Protein AF-A0A534V9Y1-F1 (afdb_monomer)

Sequence (86 aa):
MARSIESTTKRPRISVDVEPALRRRLRLAAAKRDVTVQRYVLQAIEEQLKEDLGDDAEAMMALTAKADPVLAELWDNPRDAAYDRL

Foldseek 3Di:
DDDDDPPPPDDDDDDDDDDPVVVVVLCVVCVVVVHDSVVSVVVVVVVVCCVVCPPCNVVCVPVDCVNDVVVVVVVPDPVCVVVVVD

pLDDT: mean 75.55, std 18.18, range [39.16, 98.12]

Mean predicted aligned error: 14.76 Å

Secondary structure (DSSP, 8-state):
---------PPPP------HHHHHHHHHHHHHTT--HHHHHHHHHHHHHHHHH-TTHHHHHTT-TTT-HHHHHHH--TTGGGTTT-

Solvent-accessible surface area (backbone atoms only — not comparable to full-atom values): 5492 Å² total; per-residue (Å²): 136,82,80,80,79,80,74,78,75,75,79,84,84,84,87,78,92,69,57,71,70,54,53,51,51,47,46,53,55,12,56,77,69,78,43,52,53,68,58,41,53,51,49,52,50,53,54,48,49,42,70,76,50,40,90,54,41,64,41,60,72,41,96,38,51,90,58,35,74,75,51,26,63,68,66,68,41,81,76,58,65,70,60,79,77,114

Nearest PDB structures (foldseek):
  1bdv-assembly1_B  TM=8.146E-01  e=1.360E-01  Lederbergvirus P22
  6gts-assembly1_C-2  TM=6.517E-01  e=3.082E-01  Escherichia coli

Radius of gyration: 20.84 Å; Cα contacts (8 Å, |Δi|>4): 30; chains: 1; bounding box: 53×34×44 Å

Structure (mmCIF, N/CA/C/O backbone):
data_AF-A0A534V9Y1-F1
#
_entry.id   AF-A0A534V9Y1-F1
#
loop_
_atom_site.group_PDB
_atom_site.id
_atom_site.type_symbol
_atom_site.label_atom_id
_atom_site.label_alt_id
_atom_site.label_comp_id
_atom_site.label_asym_id
_atom_site.label_entity_id
_atom_site.label_seq_id
_atom_site.pdbx_PDB_ins_code
_atom_site.Cartn_x
_atom_site.Cartn_y
_atom_site.Cartn_z
_atom_site.occupancy
_atom_site.B_iso_or_equiv
_atom_site.auth_seq_id
_atom_site.auth_comp_id
_atom_site.auth_asym_id
_atom_site.auth_atom_id
_atom_site.pdbx_PDB_model_num
ATOM 1 N N . MET A 1 1 ? 30.685 25.784 -8.766 1.00 39.16 1 MET A N 1
ATOM 2 C CA . MET A 1 1 ? 29.868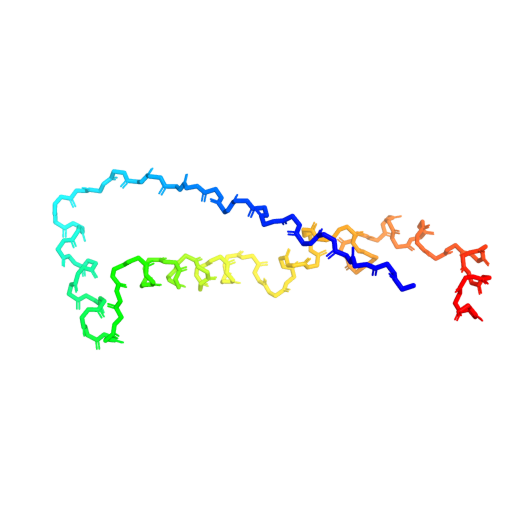 24.821 -7.994 1.00 39.16 1 MET A CA 1
ATOM 3 C C . MET A 1 1 ? 28.400 25.155 -8.223 1.00 39.16 1 MET A C 1
ATOM 5 O O . MET A 1 1 ? 27.901 26.094 -7.616 1.00 39.16 1 MET A O 1
ATOM 9 N N . ALA A 1 2 ? 27.740 24.479 -9.165 1.00 41.50 2 ALA A N 1
ATOM 10 C CA . ALA A 1 2 ? 26.318 24.685 -9.430 1.00 41.50 2 ALA A CA 1
ATOM 11 C C . ALA A 1 2 ? 25.501 23.842 -8.439 1.00 41.50 2 ALA A C 1
ATOM 13 O O . ALA A 1 2 ? 25.707 22.634 -8.350 1.00 41.50 2 ALA A O 1
ATOM 14 N N . ARG A 1 3 ? 24.613 24.475 -7.661 1.00 51.38 3 ARG A N 1
ATOM 15 C CA . ARG A 1 3 ? 23.593 23.755 -6.887 1.00 51.38 3 ARG A CA 1
ATOM 16 C C . ARG A 1 3 ? 22.519 23.295 -7.863 1.00 51.38 3 ARG A C 1
ATOM 18 O O . ARG A 1 3 ? 21.839 24.136 -8.446 1.00 51.38 3 ARG A O 1
ATOM 25 N N . SER A 1 4 ? 22.376 21.987 -8.026 1.00 47.94 4 SER A N 1
ATOM 26 C CA . SER A 1 4 ? 21.227 21.399 -8.704 1.00 47.94 4 SER A CA 1
ATOM 27 C C . SER A 1 4 ? 19.960 21.771 -7.938 1.00 47.94 4 SER A C 1
ATOM 29 O O . SER A 1 4 ? 19.844 21.521 -6.739 1.00 47.94 4 SER A O 1
ATOM 31 N N . ILE A 1 5 ? 19.031 22.423 -8.627 1.00 55.81 5 ILE A N 1
ATOM 32 C CA . ILE A 1 5 ? 17.692 22.704 -8.126 1.00 55.81 5 ILE A CA 1
ATOM 33 C C . ILE A 1 5 ? 16.929 21.390 -8.283 1.00 55.81 5 ILE A C 1
ATOM 35 O O . ILE A 1 5 ? 16.482 21.068 -9.381 1.00 55.81 5 ILE A O 1
ATOM 39 N N . GLU A 1 6 ? 16.822 20.596 -7.217 1.00 52.06 6 GLU A N 1
ATOM 40 C CA . GLU A 1 6 ? 15.855 19.499 -7.176 1.00 52.06 6 GLU A CA 1
ATOM 41 C C . GLU A 1 6 ? 14.456 20.117 -7.269 1.00 52.06 6 GLU A C 1
ATOM 43 O O . GLU A 1 6 ? 13.881 20.593 -6.287 1.00 52.06 6 GLU A O 1
ATOM 48 N N . SER A 1 7 ? 13.903 20.164 -8.479 1.00 55.16 7 SER A N 1
ATOM 49 C CA . SER A 1 7 ? 12.481 20.400 -8.662 1.00 55.16 7 SER A CA 1
ATOM 50 C C . SER A 1 7 ? 11.760 19.237 -7.992 1.00 55.16 7 SER A C 1
ATOM 52 O O . SER A 1 7 ? 11.808 18.107 -8.475 1.00 55.16 7 SER A O 1
ATOM 54 N N . THR A 1 8 ? 11.114 19.496 -6.858 1.00 57.22 8 THR A N 1
ATOM 55 C CA . THR A 1 8 ? 10.262 18.518 -6.183 1.00 57.22 8 THR A CA 1
ATOM 56 C C . THR A 1 8 ? 9.029 18.287 -7.058 1.00 57.22 8 THR A C 1
ATOM 58 O O . THR A 1 8 ? 7.983 18.914 -6.889 1.00 57.22 8 THR A O 1
ATOM 61 N N . THR A 1 9 ? 9.158 17.444 -8.085 1.00 63.19 9 THR A N 1
ATOM 62 C CA . THR A 1 9 ? 8.051 17.108 -8.981 1.00 63.19 9 THR A CA 1
ATOM 63 C C . THR A 1 9 ? 6.940 16.524 -8.120 1.00 63.19 9 THR A C 1
ATOM 65 O O . THR A 1 9 ? 7.077 15.447 -7.535 1.00 63.19 9 THR A O 1
ATOM 68 N N . LYS A 1 10 ? 5.865 17.300 -7.939 1.00 70.06 10 LYS A N 1
ATOM 69 C CA . LYS A 1 10 ? 4.759 16.949 -7.047 1.00 70.06 10 LYS A CA 1
ATOM 70 C C . LYS A 1 10 ? 4.194 15.605 -7.495 1.00 70.06 10 LYS A C 1
ATOM 72 O O . LYS A 1 10 ? 3.730 15.486 -8.625 1.00 70.06 10 LYS A O 1
ATOM 77 N N . ARG A 1 11 ? 4.215 14.606 -6.606 1.00 76.44 11 ARG A N 1
ATOM 78 C CA . ARG A 1 11 ? 3.614 13.297 -6.889 1.00 76.44 11 ARG A CA 1
ATOM 79 C C . ARG A 1 11 ? 2.125 13.491 -7.217 1.00 76.44 11 ARG A C 1
ATOM 81 O O . ARG A 1 11 ? 1.432 14.137 -6.418 1.00 76.44 11 ARG A O 1
ATOM 88 N N . PRO A 1 12 ? 1.630 12.982 -8.358 1.00 82.25 12 PRO A N 1
ATOM 89 C CA . PRO A 1 12 ? 0.223 13.107 -8.714 1.00 82.25 12 PRO A CA 1
ATOM 90 C C . PRO A 1 12 ? -0.646 12.403 -7.663 1.00 82.25 12 PRO A C 1
ATOM 92 O O . PRO A 1 12 ? -0.287 11.348 -7.140 1.00 82.25 12 PRO A O 1
ATOM 95 N N . ARG A 1 13 ? -1.780 13.017 -7.309 1.00 85.00 13 ARG A N 1
ATOM 96 C CA . ARG A 1 13 ? -2.746 12.445 -6.362 1.00 85.00 13 ARG A CA 1
ATOM 97 C C . ARG A 1 13 ? -3.776 11.632 -7.133 1.00 85.00 13 ARG A C 1
ATOM 99 O O . ARG A 1 13 ? -4.365 12.147 -8.076 1.00 85.00 13 ARG A O 1
ATOM 106 N N . ILE A 1 14 ? -4.020 10.405 -6.687 1.00 84.88 14 ILE A N 1
ATOM 107 C CA . ILE 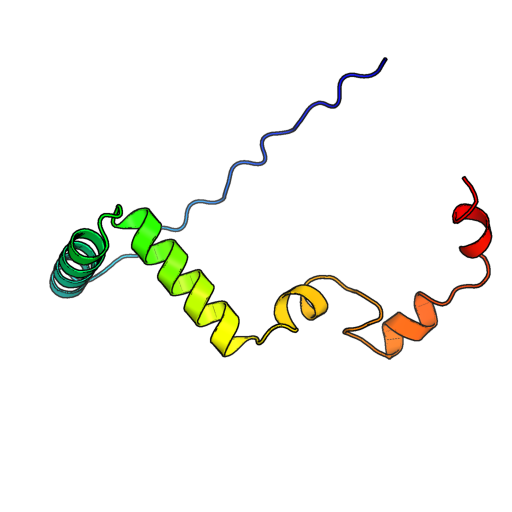A 1 14 ? -5.076 9.539 -7.211 1.00 84.88 14 ILE A CA 1
ATOM 108 C C . ILE A 1 14 ? -6.154 9.433 -6.131 1.00 84.88 14 ILE A C 1
ATOM 110 O O . ILE A 1 14 ? -5.866 9.025 -5.004 1.00 84.88 14 ILE A O 1
ATOM 114 N N . SER A 1 15 ? -7.380 9.830 -6.469 1.00 88.50 15 SER A N 1
ATOM 115 C CA . SER A 1 15 ? -8.562 9.670 -5.618 1.00 88.50 15 SER A CA 1
ATOM 116 C C . SER A 1 15 ? -9.387 8.512 -6.159 1.00 88.50 15 SER A C 1
ATOM 118 O O . SER A 1 15 ? -9.771 8.535 -7.325 1.00 88.50 15 SER A O 1
ATOM 120 N N . VAL A 1 16 ? -9.644 7.509 -5.323 1.00 89.19 16 VAL A N 1
ATOM 121 C CA . VAL A 1 16 ? -10.445 6.335 -5.686 1.00 89.19 16 VAL A CA 1
ATOM 122 C C . VAL A 1 16 ? -11.626 6.256 -4.737 1.00 89.19 16 VAL A C 1
ATOM 124 O O . VAL 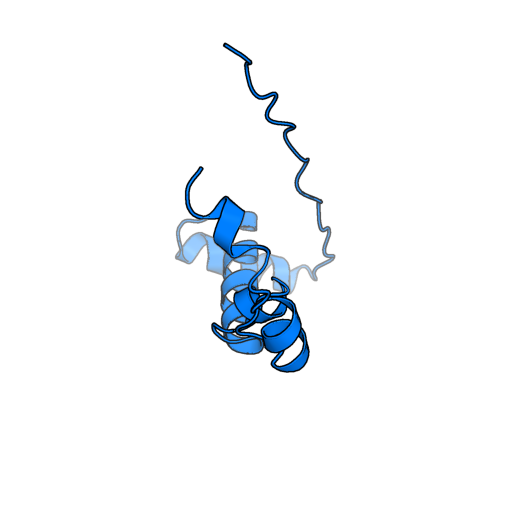A 1 16 ? -11.442 6.114 -3.524 1.00 89.19 16 VAL A O 1
ATOM 127 N N . ASP A 1 17 ? -12.830 6.337 -5.290 1.00 94.19 17 ASP A N 1
ATOM 128 C CA . ASP A 1 17 ? -14.045 6.099 -4.527 1.00 94.19 17 ASP 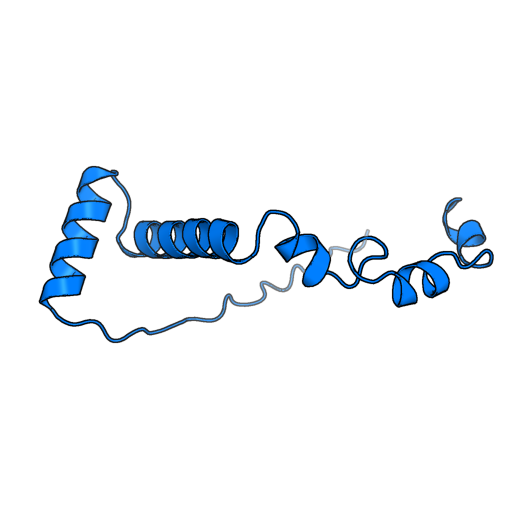A CA 1
ATOM 129 C C . ASP A 1 17 ? -14.180 4.603 -4.250 1.00 94.19 17 ASP A C 1
ATOM 131 O O . ASP A 1 17 ? -14.112 3.764 -5.148 1.00 94.19 17 ASP A O 1
ATOM 135 N N . VAL A 1 18 ? -14.344 4.262 -2.975 1.00 93.12 18 VAL A N 1
ATOM 136 C CA . VAL A 1 18 ? -14.455 2.877 -2.518 1.00 93.12 18 VAL A CA 1
ATOM 137 C C . VAL A 1 18 ? -15.701 2.704 -1.676 1.00 93.12 18 VAL A C 1
ATOM 139 O O . VAL A 1 18 ? -16.041 3.551 -0.845 1.00 93.12 18 VAL A O 1
ATOM 142 N N . GLU A 1 19 ? -16.356 1.557 -1.830 1.00 97.19 19 GLU A N 1
ATOM 143 C CA . GLU A 1 19 ? -17.487 1.216 -0.980 1.00 97.19 19 GLU A CA 1
ATOM 144 C C . GLU A 1 19 ? -17.079 1.168 0.506 1.00 97.19 19 GLU A C 1
ATOM 146 O O . GLU A 1 19 ? -15.966 0.734 0.846 1.00 97.19 19 GLU A O 1
ATOM 151 N N . PRO A 1 20 ? -17.987 1.513 1.441 1.00 95.81 20 PRO A N 1
ATOM 152 C CA . PRO A 1 20 ? -17.696 1.472 2.874 1.0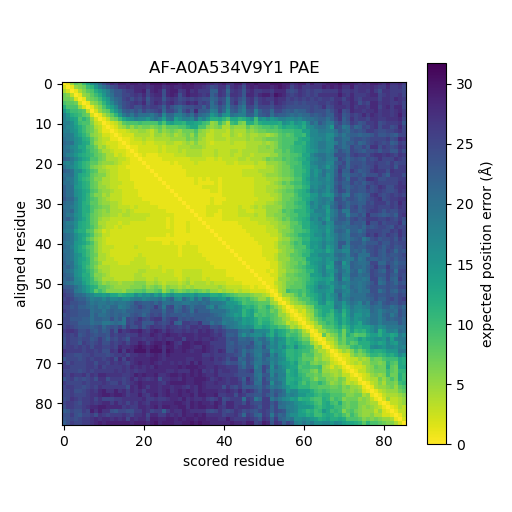0 95.81 20 PRO A CA 1
ATOM 153 C C . PRO A 1 20 ? -17.190 0.106 3.360 1.00 95.81 20 PRO A C 1
ATOM 155 O O . PRO A 1 20 ? -16.329 0.036 4.241 1.00 95.81 20 PRO A O 1
ATOM 158 N N . ALA A 1 21 ? -17.697 -0.986 2.779 1.00 96.88 21 ALA A N 1
ATOM 159 C CA . ALA A 1 21 ? -17.273 -2.346 3.100 1.00 96.88 21 ALA A CA 1
ATOM 160 C C . ALA A 1 21 ? -15.822 -2.624 2.674 1.00 96.88 21 ALA A C 1
ATOM 162 O O . ALA A 1 21 ? -15.083 -3.298 3.396 1.00 96.88 21 ALA A O 1
ATOM 163 N N . LEU A 1 22 ? -15.393 -2.095 1.526 1.00 96.19 22 LEU A N 1
ATOM 164 C CA . LEU A 1 22 ? -14.011 -2.203 1.065 1.00 96.19 22 LEU A CA 1
ATOM 165 C C . LEU A 1 22 ? -13.083 -1.357 1.941 1.00 96.19 22 LEU A C 1
ATOM 167 O O . LEU A 1 22 ? -12.070 -1.857 2.424 1.00 96.19 22 LEU A O 1
ATOM 171 N N . ARG A 1 23 ? -13.476 -0.119 2.265 1.00 95.50 23 ARG A N 1
ATOM 172 C CA . ARG A 1 23 ? -12.709 0.751 3.171 1.00 95.50 23 ARG A CA 1
ATOM 173 C C . ARG A 1 23 ? -12.455 0.103 4.536 1.00 95.50 23 ARG A C 1
ATOM 175 O O . ARG A 1 23 ? -11.361 0.227 5.086 1.00 95.50 23 ARG A O 1
ATOM 182 N N . ARG A 1 24 ? -13.452 -0.596 5.093 1.00 97.00 24 ARG A N 1
ATOM 183 C CA . ARG A 1 24 ? -13.306 -1.347 6.355 1.00 97.00 24 ARG A CA 1
ATOM 184 C C . ARG A 1 24 ? -12.277 -2.470 6.225 1.00 97.00 24 ARG A C 1
ATOM 186 O O . ARG A 1 24 ? -11.407 -2.581 7.085 1.00 97.00 24 ARG A O 1
ATOM 193 N N . ARG A 1 25 ? -12.344 -3.254 5.145 1.00 97.56 25 ARG A N 1
ATOM 194 C CA . ARG A 1 25 ? -11.387 -4.336 4.857 1.00 97.56 25 ARG A CA 1
ATOM 195 C C . ARG A 1 25 ? -9.961 -3.809 4.691 1.00 97.56 25 ARG A C 1
ATOM 197 O O . ARG A 1 25 ? -9.059 -4.334 5.336 1.00 97.56 25 ARG A O 1
ATOM 204 N N . LEU A 1 26 ? -9.776 -2.721 3.938 1.00 96.44 26 LEU A N 1
ATOM 205 C CA . LEU A 1 26 ? -8.477 -2.055 3.779 1.00 96.44 26 LEU A CA 1
ATOM 206 C C . LEU A 1 26 ? -7.895 -1.614 5.126 1.00 96.44 26 LEU A C 1
ATOM 208 O O . LEU A 1 26 ? -6.719 -1.834 5.398 1.00 96.44 26 LEU A O 1
ATOM 212 N N . ARG A 1 27 ? -8.723 -1.039 6.007 1.00 97.00 27 ARG A N 1
ATOM 213 C CA . ARG A 1 27 ? -8.280 -0.621 7.344 1.00 97.00 27 ARG A CA 1
ATOM 214 C C . ARG A 1 27 ? -7.858 -1.801 8.221 1.00 97.00 27 ARG A C 1
ATOM 216 O O . ARG A 1 27 ? -6.853 -1.691 8.914 1.00 97.00 27 ARG A O 1
ATOM 223 N N . LEU A 1 28 ? -8.603 -2.905 8.195 1.00 98.12 28 LEU A N 1
ATOM 224 C CA . LEU A 1 28 ? -8.247 -4.117 8.940 1.00 98.12 28 LEU A CA 1
ATOM 225 C C . LEU A 1 28 ? -6.937 -4.728 8.430 1.00 98.12 28 LEU A C 1
ATOM 227 O O . LEU A 1 28 ? -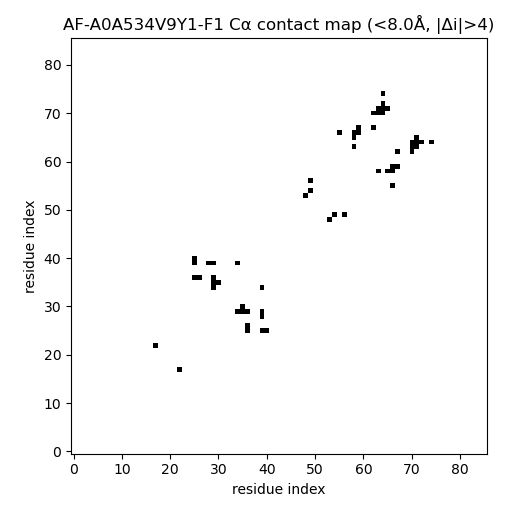6.079 -5.093 9.231 1.00 98.12 28 LEU A O 1
ATOM 231 N N . ALA A 1 29 ? -6.764 -4.805 7.110 1.00 97.50 29 ALA A N 1
ATOM 232 C CA . ALA A 1 29 ? -5.557 -5.353 6.503 1.00 97.50 29 ALA A CA 1
ATOM 233 C C . ALA A 1 29 ? -4.319 -4.486 6.789 1.00 97.50 29 ALA A C 1
ATOM 235 O O . ALA A 1 29 ? -3.274 -5.018 7.164 1.00 97.50 29 ALA A O 1
ATOM 236 N N . ALA A 1 30 ? -4.460 -3.161 6.697 1.00 97.56 30 ALA A N 1
ATOM 237 C CA . ALA A 1 30 ? -3.405 -2.213 7.039 1.00 97.56 30 ALA A CA 1
ATOM 238 C C . ALA A 1 30 ? -3.008 -2.311 8.523 1.00 97.56 30 ALA A C 1
ATOM 240 O O . ALA A 1 30 ? -1.823 -2.391 8.835 1.00 97.56 30 ALA A O 1
ATOM 241 N N . ALA A 1 31 ? -3.991 -2.410 9.427 1.00 97.69 31 ALA A N 1
ATOM 242 C CA . ALA A 1 31 ? -3.744 -2.592 10.858 1.00 97.69 31 ALA A CA 1
ATOM 243 C C . ALA A 1 31 ? -3.017 -3.911 11.164 1.00 97.69 31 ALA A C 1
ATOM 245 O O . ALA A 1 31 ? -2.091 -3.926 11.966 1.00 97.69 31 ALA A O 1
ATOM 246 N N . LYS A 1 32 ? -3.383 -5.011 10.491 1.00 97.81 32 LYS A N 1
ATOM 247 C CA . LYS A 1 32 ? -2.701 -6.308 10.642 1.00 97.81 32 LYS A CA 1
ATOM 248 C C . LYS A 1 32 ? -1.218 -6.244 10.248 1.00 97.81 32 LYS A C 1
ATOM 250 O O . LYS A 1 32 ? -0.425 -7.018 10.773 1.00 97.81 32 LYS A O 1
ATOM 255 N N . ARG A 1 33 ? -0.859 -5.356 9.316 1.00 95.62 33 ARG A N 1
ATOM 256 C CA . ARG A 1 33 ? 0.515 -5.151 8.828 1.00 95.62 33 ARG A CA 1
ATOM 257 C C . ARG A 1 33 ? 1.234 -3.967 9.499 1.00 95.62 33 ARG A C 1
ATOM 259 O O . ARG A 1 33 ? 2.338 -3.648 9.079 1.00 95.62 33 ARG A O 1
ATOM 266 N N . ASP A 1 34 ? 0.619 -3.324 10.495 1.00 96.81 34 ASP A N 1
ATOM 267 C CA . ASP A 1 34 ? 1.130 -2.126 11.185 1.00 96.81 34 ASP A CA 1
ATOM 268 C C . ASP A 1 34 ? 1.530 -0.973 10.239 1.00 96.81 34 ASP A C 1
ATOM 270 O O . ASP A 1 34 ? 2.552 -0.304 10.383 1.00 96.81 34 ASP A O 1
ATOM 274 N N . VAL A 1 35 ? 0.711 -0.742 9.209 1.00 97.50 35 VAL A N 1
ATOM 275 C CA . VAL A 1 35 ? 0.922 0.326 8.222 1.00 97.50 35 VAL A CA 1
ATOM 276 C C . VAL A 1 35 ? -0.317 1.202 8.076 1.00 97.50 35 VAL A C 1
ATOM 278 O O . VAL A 1 35 ? -1.439 0.824 8.418 1.00 97.50 35 VAL A O 1
ATOM 281 N N . THR A 1 36 ? -0.135 2.405 7.528 1.00 97.00 36 THR A N 1
ATOM 282 C CA . THR A 1 36 ? -1.265 3.271 7.179 1.00 97.00 36 THR A CA 1
ATOM 283 C C . THR A 1 36 ? -2.050 2.686 6.006 1.00 97.00 36 THR A C 1
ATOM 285 O O . THR A 1 36 ? -1.500 1.982 5.159 1.00 97.00 36 THR A O 1
ATOM 288 N N . VAL A 1 37 ? -3.338 3.029 5.902 1.00 94.31 37 VAL A N 1
ATOM 289 C CA . VAL A 1 37 ? -4.184 2.600 4.771 1.00 94.31 37 VAL A CA 1
ATOM 290 C C . VAL A 1 37 ? -3.592 3.048 3.433 1.00 94.31 37 VAL A C 1
ATOM 292 O O . VAL A 1 37 ? -3.589 2.276 2.485 1.00 94.31 37 VAL A O 1
ATOM 295 N N . GLN A 1 38 ? -3.044 4.265 3.365 1.00 93.50 38 GLN A N 1
ATOM 296 C CA . GLN A 1 38 ? -2.389 4.770 2.158 1.00 93.50 38 GLN A CA 1
ATOM 297 C C . GLN A 1 38 ? -1.194 3.897 1.758 1.00 93.50 38 GLN A C 1
ATOM 299 O O . GLN A 1 38 ? -1.090 3.510 0.599 1.00 93.50 38 GLN A O 1
ATOM 304 N N . ARG A 1 39 ? -0.305 3.579 2.710 1.00 94.62 39 ARG A N 1
ATOM 305 C CA . ARG A 1 39 ? 0.880 2.758 2.439 1.00 94.62 39 ARG A CA 1
ATOM 306 C C . ARG A 1 39 ? 0.495 1.338 2.045 1.00 94.62 39 ARG A C 1
ATOM 308 O O . ARG A 1 39 ? 1.061 0.814 1.100 1.00 94.62 39 ARG A O 1
ATOM 315 N N . TYR A 1 40 ? -0.492 0.760 2.725 1.00 96.06 40 TYR A N 1
ATOM 316 C CA . TYR A 1 40 ? -1.025 -0.555 2.385 1.00 96.06 40 TYR A CA 1
ATOM 317 C C . TYR A 1 40 ? -1.564 -0.604 0.951 1.00 96.06 40 TYR A C 1
ATOM 319 O O . TYR A 1 40 ? -1.235 -1.518 0.206 1.00 96.06 40 TYR A O 1
ATOM 327 N N . VAL A 1 41 ? -2.372 0.387 0.558 1.00 94.69 41 VAL A N 1
ATOM 328 C CA . VAL A 1 41 ? -2.945 0.456 -0.794 1.00 94.69 41 VAL A CA 1
ATOM 329 C C . VAL A 1 41 ? -1.851 0.625 -1.844 1.00 94.69 41 VAL A C 1
ATOM 331 O O . VAL A 1 41 ? -1.879 -0.076 -2.846 1.00 94.69 41 VAL A O 1
ATOM 334 N N . LEU A 1 42 ? -0.876 1.508 -1.609 1.00 93.56 42 LEU A N 1
ATOM 335 C CA . LEU A 1 42 ? 0.249 1.689 -2.529 1.00 93.56 42 LEU A CA 1
ATOM 336 C C . LEU A 1 42 ? 1.057 0.402 -2.703 1.00 93.56 42 LEU A C 1
ATOM 338 O O . LEU A 1 42 ? 1.283 -0.006 -3.833 1.00 93.56 42 LEU A O 1
ATOM 342 N N . GLN A 1 43 ? 1.409 -0.271 -1.606 1.00 94.31 43 GLN A N 1
ATOM 343 C CA . GLN A 1 43 ? 2.141 -1.538 -1.660 1.00 94.31 43 GLN A CA 1
ATOM 344 C C . GLN A 1 43 ? 1.355 -2.623 -2.394 1.00 94.31 43 GLN A C 1
ATOM 346 O O . GLN A 1 43 ? 1.920 -3.314 -3.226 1.00 94.31 43 GLN A O 1
ATOM 351 N N . ALA A 1 44 ? 0.051 -2.745 -2.132 1.00 94.44 44 ALA A N 1
ATOM 352 C CA . ALA A 1 44 ? -0.787 -3.721 -2.822 1.00 94.44 44 ALA A CA 1
ATOM 353 C C . ALA A 1 44 ? -0.864 -3.450 -4.334 1.00 94.44 44 ALA A C 1
ATOM 355 O O . ALA A 1 44 ? -0.864 -4.389 -5.121 1.00 94.44 44 ALA A O 1
ATOM 356 N N . ILE A 1 45 ? -0.913 -2.177 -4.742 1.00 93.06 45 ILE A N 1
ATOM 357 C CA . ILE A 1 45 ? -0.884 -1.793 -6.159 1.00 93.06 45 ILE A CA 1
ATOM 358 C C . ILE A 1 45 ? 0.487 -2.098 -6.772 1.00 93.06 45 I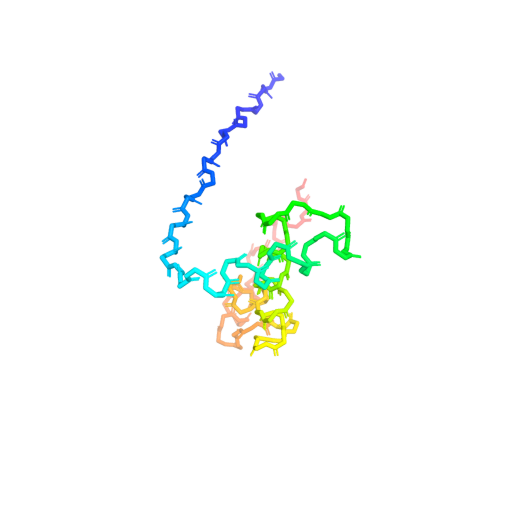LE A C 1
ATOM 360 O O . ILE A 1 45 ? 0.539 -2.658 -7.857 1.00 93.06 45 ILE A O 1
ATOM 364 N N . GLU A 1 46 ? 1.587 -1.754 -6.100 1.00 90.75 46 GLU A N 1
ATOM 365 C CA . GLU A 1 46 ? 2.952 -2.028 -6.575 1.00 90.75 46 GLU A CA 1
ATOM 366 C C . GLU A 1 46 ? 3.218 -3.536 -6.717 1.00 90.75 46 GLU A C 1
ATOM 368 O O . GLU A 1 46 ? 3.745 -3.968 -7.739 1.00 90.75 46 GLU A O 1
ATOM 373 N N . GLU A 1 47 ? 2.815 -4.336 -5.724 1.00 91.00 47 GLU A N 1
ATOM 374 C CA . GLU A 1 47 ? 2.903 -5.802 -5.748 1.00 91.00 47 GLU A CA 1
ATOM 375 C C . GLU A 1 47 ? 2.095 -6.376 -6.923 1.00 91.00 47 GLU A C 1
ATOM 377 O O . GLU A 1 47 ? 2.641 -7.135 -7.720 1.00 91.00 47 GLU A O 1
ATOM 382 N N . GLN A 1 48 ? 0.837 -5.949 -7.089 1.00 90.00 48 GLN A N 1
ATOM 383 C CA . GLN A 1 48 ? -0.010 -6.420 -8.188 1.00 90.00 48 GLN A CA 1
ATOM 384 C C . GLN A 1 48 ? 0.542 -6.014 -9.559 1.00 90.00 48 GLN A C 1
ATOM 386 O O . GLN A 1 48 ? 0.585 -6.833 -10.468 1.00 90.00 48 GLN A O 1
ATOM 391 N N . LEU A 1 49 ? 1.009 -4.771 -9.716 1.00 87.50 49 LEU A N 1
ATOM 392 C CA . LEU A 1 49 ? 1.601 -4.307 -10.974 1.00 87.50 49 LEU A CA 1
ATOM 393 C C . LEU A 1 49 ? 2.866 -5.086 -11.327 1.00 87.50 49 LEU A C 1
ATOM 395 O O . LEU A 1 49 ? 3.103 -5.356 -12.500 1.00 87.50 49 LEU A O 1
ATOM 399 N N . LYS A 1 50 ? 3.669 -5.455 -10.325 1.00 86.00 50 LYS A N 1
ATOM 400 C CA . LYS A 1 50 ? 4.844 -6.297 -10.534 1.00 86.00 50 LYS A CA 1
ATOM 401 C C . LYS A 1 50 ? 4.456 -7.693 -11.024 1.00 86.00 50 LYS A C 1
ATOM 403 O O . LYS A 1 50 ? 5.118 -8.231 -11.906 1.00 86.00 50 LYS A O 1
ATOM 408 N N . GLU A 1 51 ? 3.406 -8.280 -10.459 1.00 86.88 51 GLU A N 1
ATOM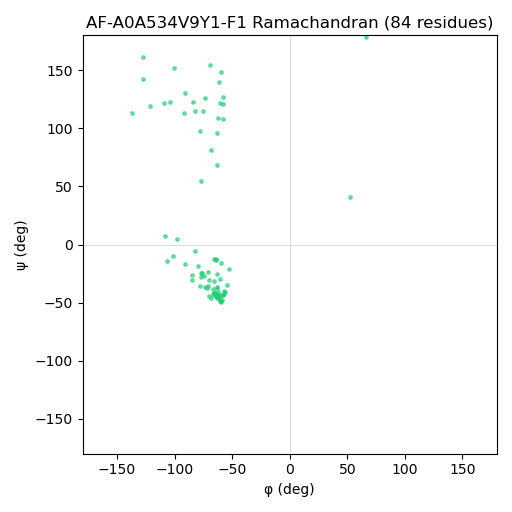 409 C CA . GLU A 1 51 ? 2.891 -9.580 -10.902 1.00 86.88 51 GLU A CA 1
ATOM 410 C C . GLU A 1 51 ? 2.304 -9.509 -12.320 1.00 86.88 51 GLU A C 1
ATOM 412 O O . GLU A 1 51 ? 2.584 -10.383 -13.138 1.00 86.88 51 GLU A O 1
ATOM 417 N N . ASP A 1 52 ? 1.547 -8.453 -12.627 1.00 82.38 52 ASP A N 1
ATOM 418 C CA . ASP A 1 52 ? 0.860 -8.284 -13.912 1.00 82.38 52 ASP A CA 1
ATOM 419 C C . ASP A 1 52 ? 1.824 -7.964 -15.067 1.00 82.38 52 ASP A C 1
ATOM 421 O O . ASP A 1 52 ? 1.617 -8.415 -16.194 1.00 82.38 52 ASP A O 1
ATOM 425 N N . LEU A 1 53 ? 2.861 -7.161 -14.805 1.00 79.56 53 LEU A N 1
ATOM 426 C CA . LEU A 1 53 ? 3.795 -6.669 -15.825 1.00 79.56 53 LEU A CA 1
ATOM 427 C C . LEU A 1 53 ? 5.135 -7.430 -15.846 1.00 79.56 53 LEU A C 1
ATOM 429 O O . LEU A 1 53 ? 5.924 -7.246 -16.773 1.00 79.56 53 LEU A O 1
ATOM 433 N N . GLY A 1 54 ? 5.401 -8.280 -14.849 1.00 72.50 54 GLY A N 1
ATOM 434 C CA . GLY A 1 54 ? 6.682 -8.968 -14.673 1.00 72.50 54 GLY A CA 1
ATOM 435 C C . GLY A 1 54 ? 7.852 -8.022 -14.351 1.00 72.50 54 GLY A C 1
ATOM 436 O O . GLY A 1 54 ? 7.708 -6.801 -14.307 1.00 72.50 54 GLY A O 1
ATOM 437 N N . ASP A 1 55 ? 9.053 -8.579 -14.145 1.00 65.50 55 ASP A N 1
ATOM 438 C CA . ASP A 1 55 ? 10.281 -7.782 -13.926 1.00 65.50 55 ASP A CA 1
ATOM 439 C C . ASP A 1 55 ? 10.688 -6.955 -15.172 1.00 65.50 55 ASP A C 1
ATOM 441 O O . ASP A 1 55 ? 11.513 -6.047 -15.076 1.00 65.50 55 ASP A O 1
ATOM 445 N N . ASP A 1 56 ? 10.089 -7.224 -16.336 1.00 58.72 56 ASP A N 1
ATOM 446 C CA . ASP A 1 56 ? 10.343 -6.494 -17.582 1.00 58.72 56 ASP A CA 1
ATOM 447 C C . ASP A 1 56 ? 9.553 -5.179 -17.685 1.00 58.72 56 ASP A C 1
ATOM 449 O O . ASP A 1 56 ? 9.798 -4.394 -18.595 1.00 58.72 56 ASP A O 1
ATOM 453 N N . ALA A 1 57 ? 8.650 -4.875 -16.748 1.00 55.88 57 ALA A N 1
ATOM 454 C CA . ALA A 1 57 ? 7.846 -3.649 -16.754 1.00 55.88 57 ALA A CA 1
ATOM 455 C C . ALA A 1 57 ? 8.692 -2.367 -16.775 1.00 55.88 57 ALA A C 1
ATOM 457 O O . ALA A 1 57 ? 8.398 -1.415 -17.498 1.00 55.88 57 ALA A O 1
ATOM 458 N N . GLU A 1 58 ? 9.761 -2.344 -15.977 1.00 55.62 58 GLU A N 1
ATOM 459 C CA . GLU A 1 58 ? 10.688 -1.215 -15.895 1.00 55.62 58 GLU A CA 1
ATOM 460 C C . GLU A 1 58 ? 11.533 -1.119 -17.172 1.00 55.62 58 GLU A C 1
ATOM 462 O O . GLU A 1 58 ? 11.767 -0.022 -17.678 1.00 55.62 58 GLU A O 1
ATOM 467 N N . ALA A 1 59 ? 11.893 -2.269 -17.753 1.00 53.47 59 ALA A N 1
ATOM 468 C CA . ALA A 1 59 ? 12.565 -2.353 -19.041 1.00 53.47 59 ALA A CA 1
ATOM 469 C C . ALA A 1 59 ? 11.650 -1.966 -20.211 1.00 53.47 59 ALA A C 1
ATOM 471 O O . ALA A 1 59 ? 12.167 -1.439 -21.176 1.00 53.47 59 ALA A O 1
ATOM 472 N N . MET A 1 60 ? 10.334 -2.191 -20.143 1.00 49.53 60 MET A N 1
ATOM 473 C CA . MET A 1 60 ? 9.360 -1.870 -21.197 1.00 49.53 60 MET A CA 1
ATOM 474 C C . MET A 1 60 ? 8.877 -0.412 -21.121 1.00 49.53 60 MET A C 1
ATOM 476 O O . MET A 1 60 ? 8.578 0.197 -22.147 1.00 49.53 60 MET A O 1
ATOM 480 N N . MET A 1 61 ? 8.827 0.171 -19.915 1.00 54.34 61 MET A N 1
ATOM 481 C CA . MET A 1 61 ? 8.548 1.599 -19.702 1.00 54.34 61 MET A CA 1
ATOM 482 C C . MET A 1 61 ? 9.764 2.487 -19.990 1.00 54.34 61 MET A C 1
ATOM 484 O O . MET A 1 61 ? 9.607 3.600 -20.498 1.00 54.34 61 MET A O 1
ATOM 488 N N . ALA A 1 62 ? 10.973 2.022 -19.680 1.00 53.94 62 ALA A N 1
ATOM 489 C CA . ALA A 1 62 ? 12.192 2.665 -20.139 1.00 53.94 62 ALA A CA 1
ATOM 490 C C . ALA A 1 62 ? 12.457 2.179 -21.566 1.00 53.94 62 ALA A C 1
ATOM 492 O O . ALA A 1 62 ? 12.701 1.004 -21.746 1.00 53.94 62 ALA A O 1
ATOM 493 N N . LEU A 1 63 ? 12.415 3.037 -22.587 1.00 54.78 63 LEU A N 1
ATOM 494 C CA . LEU A 1 63 ? 12.724 2.679 -23.986 1.00 54.78 63 LEU A CA 1
ATOM 495 C C . LEU A 1 63 ? 14.195 2.233 -24.147 1.00 54.78 63 LEU A C 1
ATOM 497 O O . LEU A 1 63 ? 15.025 2.944 -24.704 1.00 54.78 63 LEU A O 1
ATOM 501 N N . THR A 1 64 ? 14.540 1.084 -23.583 1.00 54.25 64 THR A N 1
AT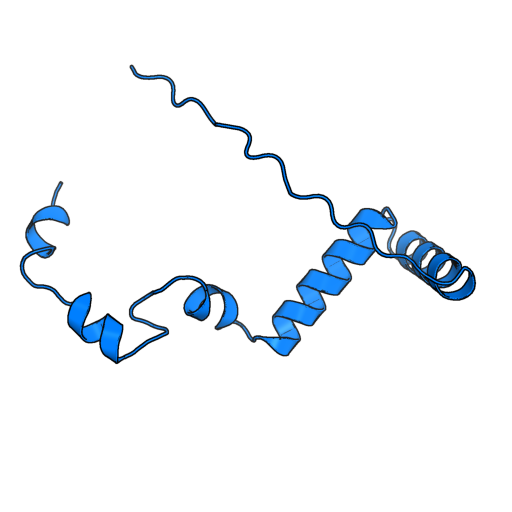OM 502 C CA . THR A 1 64 ? 15.885 0.533 -23.496 1.00 54.25 64 THR A CA 1
ATOM 503 C C . THR A 1 64 ? 16.056 -0.529 -24.567 1.00 54.25 64 THR A C 1
ATOM 505 O O . THR A 1 64 ? 15.110 -1.231 -24.924 1.00 54.25 64 THR A O 1
ATOM 508 N N . ALA A 1 65 ? 17.295 -0.711 -25.026 1.00 53.38 65 ALA A N 1
ATOM 509 C CA . ALA A 1 65 ? 17.664 -1.751 -25.988 1.00 53.38 65 ALA A CA 1
ATOM 510 C C . ALA A 1 65 ? 17.221 -3.170 -25.570 1.00 53.38 65 ALA A C 1
ATOM 512 O O . ALA A 1 65 ? 17.103 -4.060 -26.404 1.00 53.38 65 ALA A O 1
ATOM 513 N N . LYS A 1 66 ? 16.966 -3.401 -24.276 1.00 54.84 66 LYS A N 1
ATOM 514 C CA . LYS A 1 66 ? 16.529 -4.698 -23.752 1.00 54.84 66 LYS A CA 1
ATOM 515 C C . LYS A 1 66 ? 15.046 -4.995 -24.021 1.00 54.84 66 LYS A C 1
ATOM 517 O O . LYS A 1 66 ? 14.680 -6.165 -24.045 1.00 54.84 66 LYS A O 1
ATOM 522 N N . ALA A 1 67 ? 14.210 -3.974 -24.213 1.00 52.72 67 ALA A N 1
ATOM 523 C CA . ALA A 1 67 ? 12.762 -4.142 -24.350 1.00 52.72 67 ALA A CA 1
ATOM 524 C C . ALA A 1 67 ? 12.212 -3.960 -25.764 1.00 52.72 67 ALA A C 1
ATOM 526 O O . ALA A 1 67 ? 11.082 -4.370 -26.020 1.00 52.72 67 ALA A O 1
ATOM 527 N N . ASP A 1 68 ? 12.995 -3.399 -26.685 1.00 52.69 68 ASP A N 1
ATOM 528 C CA . ASP A 1 68 ? 12.623 -3.335 -28.096 1.00 52.69 68 ASP A CA 1
ATOM 529 C C . ASP A 1 68 ? 13.838 -3.673 -28.981 1.00 52.69 68 ASP A C 1
ATOM 531 O O . ASP A 1 68 ? 14.801 -2.898 -29.017 1.00 52.69 68 ASP A O 1
ATOM 535 N N . PRO A 1 69 ? 13.819 -4.809 -29.707 1.00 59.53 69 PRO A N 1
ATOM 536 C CA . PRO A 1 69 ? 14.918 -5.200 -30.584 1.00 59.53 69 PRO A CA 1
ATOM 537 C C . PRO A 1 69 ? 15.142 -4.217 -31.744 1.00 59.53 69 PRO A C 1
ATOM 539 O O . PRO A 1 69 ? 16.268 -4.104 -32.217 1.00 59.53 69 PRO A O 1
ATOM 542 N N . VAL A 1 70 ? 14.122 -3.464 -32.175 1.00 65.00 70 VAL A N 1
ATOM 543 C CA . VAL A 1 70 ? 14.272 -2.423 -33.208 1.00 65.00 70 VAL A CA 1
ATOM 544 C C . VAL A 1 70 ? 15.002 -1.201 -32.644 1.00 65.00 70 VAL A C 1
ATOM 546 O O . VAL A 1 70 ? 15.828 -0.597 -33.325 1.00 65.00 70 VAL A O 1
ATOM 549 N N . LEU A 1 71 ? 14.748 -0.845 -31.380 1.00 59.50 71 LEU A N 1
ATOM 550 C CA . LEU A 1 71 ? 15.487 0.229 -30.707 1.00 59.50 71 LEU A CA 1
ATOM 551 C C . LEU A 1 71 ? 16.891 -0.203 -30.281 1.00 59.50 71 LEU A C 1
ATOM 553 O O . LEU A 1 71 ? 17.767 0.651 -30.174 1.00 59.50 71 LEU A O 1
ATOM 557 N N . ALA A 1 72 ? 17.131 -1.501 -30.076 1.00 65.31 72 ALA A N 1
ATOM 558 C CA . ALA A 1 72 ? 18.461 -2.029 -29.788 1.00 65.31 72 ALA A CA 1
ATOM 559 C C . ALA A 1 72 ? 19.459 -1.716 -30.913 1.00 65.31 72 ALA A C 1
ATOM 561 O O . ALA A 1 72 ? 20.559 -1.247 -30.633 1.00 65.31 72 ALA A O 1
ATOM 562 N N . GLU A 1 73 ? 19.051 -1.886 -32.174 1.00 62.50 73 GLU A N 1
ATOM 563 C CA . GLU A 1 73 ? 19.875 -1.540 -33.343 1.00 62.50 73 GLU A CA 1
ATOM 564 C C . GLU A 1 73 ? 20.139 -0.031 -33.451 1.00 62.50 73 GLU A C 1
ATOM 566 O O . GLU A 1 73 ? 21.195 0.387 -33.921 1.00 62.50 73 GLU A O 1
ATOM 571 N N . LEU A 1 74 ? 19.194 0.799 -33.000 1.00 63.91 74 LEU A N 1
ATOM 572 C CA . LEU A 1 74 ? 19.341 2.256 -33.011 1.00 63.91 74 LEU A CA 1
ATOM 573 C C . LEU A 1 74 ? 20.246 2.763 -31.874 1.00 63.91 74 LEU A C 1
ATOM 575 O O . LEU A 1 74 ? 20.866 3.817 -32.009 1.00 63.91 74 LEU A O 1
ATOM 579 N N . TRP A 1 75 ? 20.301 2.024 -30.762 1.00 65.62 75 TRP A N 1
ATOM 580 C CA . TRP A 1 75 ? 21.122 2.327 -29.588 1.00 65.62 75 TRP A CA 1
ATOM 581 C C . TRP A 1 75 ? 22.561 1.810 -29.722 1.00 65.62 75 TRP A C 1
ATOM 583 O O . TRP A 1 75 ? 23.472 2.396 -29.141 1.00 65.62 75 TRP A O 1
ATOM 593 N N . ASP A 1 76 ? 22.791 0.758 -30.520 1.00 63.78 76 ASP A N 1
ATOM 594 C CA . ASP A 1 76 ? 24.127 0.277 -30.908 1.00 63.78 76 ASP A CA 1
ATOM 595 C C . ASP A 1 76 ? 24.747 1.168 -32.002 1.00 63.78 76 ASP A C 1
ATOM 597 O O . ASP A 1 76 ? 25.104 0.744 -33.104 1.00 63.78 76 ASP A O 1
ATOM 601 N N . ASN A 1 77 ? 24.819 2.469 -31.714 1.00 65.12 77 ASN A N 1
ATOM 602 C CA . ASN A 1 77 ? 25.374 3.459 -32.616 1.00 65.12 77 ASN A CA 1
ATOM 603 C C . ASN A 1 77 ? 26.876 3.650 -32.327 1.00 65.12 77 ASN A C 1
ATOM 605 O O . ASN A 1 77 ? 27.246 4.244 -31.310 1.00 65.12 77 ASN A O 1
ATOM 609 N N . PRO A 1 78 ? 27.777 3.270 -33.251 1.00 63.88 78 PRO A N 1
ATOM 610 C CA . PRO A 1 78 ? 29.223 3.370 -33.045 1.00 63.88 78 PRO A CA 1
ATOM 611 C C . PRO A 1 78 ? 29.731 4.812 -32.885 1.00 63.88 78 PRO A C 1
ATOM 613 O O . PRO A 1 78 ? 30.876 5.016 -32.480 1.00 63.88 78 PRO A O 1
ATOM 616 N N . ARG A 1 79 ? 28.913 5.829 -33.201 1.00 65.31 79 ARG A N 1
ATOM 617 C CA . ARG A 1 79 ? 29.249 7.240 -32.946 1.00 65.31 79 ARG A CA 1
ATOM 618 C C . ARG A 1 79 ? 29.129 7.619 -31.473 1.00 65.31 79 ARG A C 1
ATOM 620 O O . ARG A 1 79 ? 29.853 8.512 -31.037 1.00 65.31 79 ARG A O 1
ATOM 627 N N . ASP A 1 80 ? 28.279 6.931 -30.718 1.00 59.47 80 ASP A N 1
ATOM 628 C CA . ASP A 1 80 ? 28.038 7.247 -29.311 1.00 59.47 80 ASP A CA 1
ATOM 629 C C . ASP A 1 80 ? 29.149 6.699 -28.398 1.00 59.47 80 ASP A C 1
ATOM 631 O O . ASP A 1 80 ? 29.411 7.268 -27.342 1.00 59.47 80 ASP A O 1
ATOM 635 N N . ALA A 1 81 ? 29.946 5.736 -28.885 1.00 66.38 81 ALA A N 1
ATOM 636 C CA . ALA A 1 81 ? 31.161 5.235 -28.225 1.00 66.38 81 ALA A CA 1
ATOM 637 C C . ALA A 1 81 ? 32.240 6.314 -27.978 1.00 66.38 81 ALA A C 1
ATOM 639 O O . ALA A 1 81 ? 33.192 6.111 -27.217 1.00 66.38 81 ALA A O 1
ATOM 640 N N . ALA A 1 82 ? 32.129 7.472 -28.639 1.00 66.56 82 ALA A N 1
ATOM 641 C CA . ALA A 1 82 ? 32.980 8.628 -28.378 1.00 66.56 82 ALA A CA 1
ATOM 642 C C . ALA A 1 82 ? 32.669 9.303 -27.027 1.00 66.56 82 ALA A C 1
ATOM 644 O O . ALA A 1 82 ? 33.551 9.954 -26.467 1.00 66.56 82 ALA A O 1
ATOM 645 N N . TYR A 1 83 ? 31.452 9.133 -26.500 1.00 64.38 83 TYR A N 1
ATOM 646 C CA . TYR A 1 83 ? 31.006 9.718 -25.234 1.00 64.38 83 TYR A CA 1
ATOM 647 C C . TYR A 1 83 ? 31.257 8.814 -24.019 1.00 64.38 83 TYR A C 1
ATOM 649 O O . TYR A 1 83 ? 31.317 9.329 -22.909 1.00 64.38 83 TYR A O 1
ATOM 657 N N . ASP A 1 84 ? 31.518 7.515 -24.213 1.00 65.25 84 ASP A N 1
ATOM 658 C CA . ASP A 1 84 ? 31.854 6.564 -23.132 1.00 65.25 84 ASP A CA 1
ATOM 659 C C . ASP A 1 84 ? 33.179 6.876 -22.413 1.00 65.25 84 ASP A C 1
ATOM 661 O O . ASP A 1 84 ? 33.498 6.279 -21.384 1.00 65.25 84 ASP A O 1
ATOM 665 N N . ARG A 1 85 ? 33.998 7.771 -22.981 1.00 62.59 85 ARG A N 1
ATOM 666 C CA . ARG A 1 85 ? 35.338 8.117 -22.474 1.00 62.59 85 ARG A CA 1
ATOM 667 C C . ARG A 1 85 ? 35.431 9.507 -21.837 1.00 62.59 85 ARG A C 1
ATOM 669 O O . ARG A 1 85 ? 36.548 9.949 -21.567 1.00 62.59 85 ARG A O 1
ATOM 676 N N . LEU A 1 86 ? 34.307 10.200 -21.660 1.00 56.09 86 LEU A N 1
ATOM 677 C CA . LEU A 1 86 ? 34.215 11.462 -20.911 1.00 56.09 86 LEU A CA 1
ATOM 678 C C . LEU A 1 86 ? 33.922 11.190 -19.433 1.00 56.09 86 LEU A C 1
ATOM 680 O O . LEU A 1 86 ? 34.516 11.910 -18.600 1.00 56.09 86 LEU A O 1
#